Protein AF-A0A936KP55-F1 (afdb_monomer_lite)

Foldseek 3Di:
DDDDDDDPPADWDDDPNDTDHDDPVVVVVVVVVVVVVCCVVQQWDWDWDDDPNHIDIDTDHPPFDWDADPVRDIDGDDPDPDD

Radius of gyration: 20.94 Å; chains: 1; bounding box: 42×30×63 Å

Sequence (83 aa):
MARRIVRPGAIQVQRRGVSRLPHLSEALALVLGALGTLNRSSGVRTINTEMNGQPVALAMIEGALFGEDTEGNTTLDEITDGE

Secondary structure (DSSP, 8-state):
-------TT---EEETTEEEPPPHHHHHHHHHHHHHHHHHHTSEEEEEEEETTEEEEEEEETT-EEEE-TTS-EEEE------

Structure (mmCIF, N/CA/C/O backbone):
data_AF-A0A936KP55-F1
#
_entry.id   AF-A0A936KP55-F1
#
loop_
_atom_site.group_PDB
_atom_site.id
_atom_site.type_symbol
_atom_site.label_atom_id
_atom_site.label_alt_id
_atom_site.label_comp_id
_atom_site.label_asym_id
_atom_site.label_entity_id
_atom_site.label_seq_id
_atom_site.pdbx_PDB_ins_code
_atom_site.Cartn_x
_atom_site.Cartn_y
_atom_site.Cartn_z
_atom_site.occupancy
_atom_site.B_iso_or_equiv
_atom_site.auth_seq_id
_atom_site.auth_comp_id
_atom_site.auth_asym_id
_atom_site.auth_atom_id
_atom_site.pdbx_PDB_model_num
ATOM 1 N N . MET A 1 1 ? 23.698 -10.861 -35.573 1.00 38.94 1 MET A N 1
ATOM 2 C CA . MET A 1 1 ? 22.282 -10.652 -35.190 1.00 38.94 1 MET A CA 1
ATOM 3 C C . MET A 1 1 ? 22.153 -10.831 -33.682 1.00 38.94 1 MET A C 1
ATOM 5 O O . MET A 1 1 ? 22.520 -11.888 -33.189 1.00 38.94 1 MET A O 1
ATOM 9 N N . ALA A 1 2 ? 21.717 -9.810 -32.938 1.00 46.03 2 ALA A N 1
ATOM 10 C CA . ALA A 1 2 ? 21.570 -9.901 -31.482 1.00 46.03 2 ALA A CA 1
ATOM 11 C C . ALA A 1 2 ? 20.275 -10.650 -31.117 1.00 46.03 2 ALA A C 1
ATOM 13 O O . ALA A 1 2 ? 19.193 -10.305 -31.591 1.00 46.03 2 ALA A O 1
ATOM 14 N N . ARG A 1 3 ? 20.391 -11.699 -30.296 1.00 49.16 3 ARG A N 1
ATOM 15 C CA . ARG A 1 3 ? 19.280 -12.560 -29.868 1.00 49.16 3 ARG A CA 1
ATOM 16 C C . ARG A 1 3 ? 18.340 -11.771 -28.948 1.00 49.16 3 ARG A C 1
ATOM 18 O O . ARG A 1 3 ? 18.748 -11.329 -27.877 1.00 49.16 3 ARG A O 1
ATOM 25 N N . ARG A 1 4 ? 17.082 -11.596 -29.364 1.00 59.56 4 ARG A N 1
ATOM 26 C CA . ARG A 1 4 ? 16.040 -10.917 -28.580 1.00 59.56 4 ARG A CA 1
ATOM 27 C C . ARG A 1 4 ? 15.695 -11.774 -27.361 1.00 59.56 4 ARG A C 1
ATOM 29 O O . ARG A 1 4 ? 15.065 -12.819 -27.492 1.00 59.56 4 ARG A O 1
ATOM 36 N N . ILE A 1 5 ? 16.129 -11.346 -26.179 1.00 58.09 5 ILE A N 1
ATOM 37 C CA . ILE A 1 5 ? 15.752 -11.976 -24.912 1.00 58.09 5 ILE A CA 1
ATOM 38 C C . ILE A 1 5 ? 14.310 -11.560 -24.611 1.00 58.09 5 ILE A C 1
ATOM 40 O O . ILE A 1 5 ? 14.064 -10.456 -24.134 1.00 58.09 5 ILE A O 1
ATOM 44 N N . VAL A 1 6 ? 13.348 -12.433 -24.901 1.00 54.59 6 VAL A N 1
ATOM 45 C CA . VAL A 1 6 ? 11.984 -12.321 -24.371 1.00 54.59 6 VAL A CA 1
ATOM 46 C C . VAL A 1 6 ? 11.857 -13.394 -23.300 1.00 54.59 6 VAL A C 1
ATOM 48 O O . VAL A 1 6 ? 11.579 -14.548 -23.606 1.00 54.59 6 VAL A O 1
ATOM 51 N N . ARG A 1 7 ? 12.145 -13.038 -22.042 1.00 51.62 7 ARG A N 1
ATOM 52 C CA . ARG A 1 7 ? 11.723 -13.864 -20.905 1.00 51.62 7 ARG A CA 1
ATOM 53 C C . ARG A 1 7 ? 10.237 -13.566 -20.675 1.00 51.62 7 ARG A C 1
ATOM 55 O O . ARG A 1 7 ? 9.926 -12.404 -20.401 1.00 51.62 7 ARG A O 1
ATOM 62 N N . PRO A 1 8 ? 9.329 -14.544 -20.831 1.00 48.62 8 PRO A N 1
ATOM 63 C CA . PRO A 1 8 ? 7.917 -14.349 -20.523 1.00 48.62 8 PRO A CA 1
ATOM 64 C C . PRO A 1 8 ? 7.802 -13.918 -19.054 1.00 48.62 8 PRO A C 1
ATOM 66 O O . PRO A 1 8 ? 8.366 -14.578 -18.186 1.00 48.62 8 PRO A O 1
ATOM 69 N N . GLY A 1 9 ? 7.157 -12.781 -18.784 1.00 63.81 9 GLY A N 1
ATOM 70 C CA . GLY A 1 9 ? 6.902 -12.289 -17.421 1.00 63.81 9 GLY A CA 1
ATOM 71 C C . GLY A 1 9 ? 7.773 -11.127 -16.923 1.00 63.81 9 GLY A C 1
ATOM 72 O O . GLY A 1 9 ? 7.477 -10.578 -15.868 1.00 63.81 9 GLY A O 1
ATOM 73 N N . ALA A 1 10 ? 8.809 -10.696 -17.652 1.00 68.12 10 ALA A N 1
ATOM 74 C CA . ALA A 1 10 ? 9.577 -9.508 -17.259 1.00 68.12 10 ALA A CA 1
ATOM 75 C C . ALA A 1 10 ? 8.929 -8.219 -17.794 1.00 68.12 10 ALA A C 1
ATOM 77 O O . ALA A 1 10 ? 8.706 -8.102 -19.002 1.00 68.12 10 ALA A O 1
ATOM 78 N N . ILE A 1 11 ? 8.686 -7.235 -16.918 1.00 74.56 11 ILE A N 1
ATOM 79 C CA . ILE A 1 11 ? 8.262 -5.886 -17.324 1.00 74.56 11 ILE A CA 1
ATOM 80 C C . ILE A 1 11 ? 9.350 -5.295 -18.232 1.00 74.56 11 ILE A C 1
ATOM 82 O O . ILE A 1 11 ? 10.522 -5.239 -17.855 1.00 74.56 11 ILE A O 1
ATOM 86 N N . GLN A 1 12 ? 8.968 -4.882 -19.442 1.00 84.12 12 GLN A N 1
ATOM 87 C CA . GLN A 1 12 ? 9.865 -4.253 -20.413 1.00 84.12 12 GLN A CA 1
ATOM 88 C C . GLN A 1 12 ? 9.599 -2.752 -20.480 1.00 84.12 12 GLN A C 1
ATOM 90 O O . GLN A 1 12 ? 8.456 -2.307 -20.400 1.00 84.12 12 GLN A O 1
ATOM 95 N N . VAL A 1 13 ? 10.662 -1.973 -20.668 1.00 83.25 13 VAL A N 1
ATOM 96 C CA . VAL A 1 13 ? 10.556 -0.543 -20.958 1.00 83.25 13 VAL A CA 1
ATOM 97 C C . VAL A 1 13 ? 10.570 -0.374 -22.469 1.00 83.25 13 VAL A C 1
ATOM 99 O O . VAL A 1 13 ? 11.510 -0.809 -23.143 1.00 83.25 13 VAL A O 1
ATOM 102 N N . GLN A 1 14 ? 9.533 0.275 -22.995 1.00 85.81 14 GLN A N 1
ATOM 103 C CA . GLN A 1 14 ? 9.438 0.617 -24.406 1.00 85.81 14 GLN A CA 1
ATOM 104 C C . GLN A 1 14 ? 9.720 2.106 -24.604 1.00 85.81 14 GLN A C 1
ATOM 106 O O . GLN A 1 14 ? 9.032 2.964 -24.055 1.00 85.81 14 GLN A O 1
ATOM 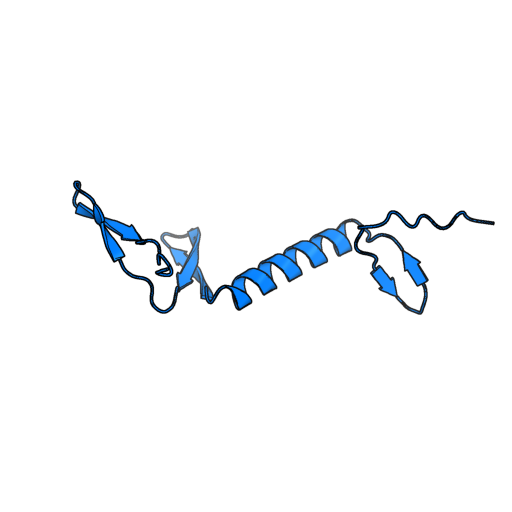111 N N . ARG A 1 15 ? 10.732 2.430 -25.413 1.00 81.31 15 ARG A N 1
ATOM 112 C CA . ARG A 1 15 ? 11.068 3.817 -25.761 1.00 81.31 15 ARG A CA 1
ATOM 113 C C . ARG A 1 15 ? 11.432 3.902 -27.235 1.00 81.31 15 ARG A C 1
ATOM 115 O O . ARG A 1 15 ? 12.324 3.195 -27.692 1.00 81.31 15 ARG A O 1
ATOM 122 N N . ARG A 1 16 ? 10.749 4.782 -27.980 1.00 84.19 16 ARG A N 1
ATOM 123 C CA . ARG A 1 16 ? 10.978 5.008 -29.425 1.00 84.19 16 ARG A CA 1
ATOM 124 C C . ARG A 1 16 ? 10.968 3.706 -30.250 1.00 84.19 16 ARG A C 1
ATOM 126 O O . ARG A 1 16 ? 11.843 3.483 -31.076 1.00 84.19 16 ARG A O 1
ATOM 133 N N . GLY A 1 17 ? 10.013 2.817 -29.975 1.00 84.88 17 GLY A N 1
ATOM 134 C CA . GLY A 1 17 ? 9.871 1.537 -30.682 1.00 84.88 17 GLY A CA 1
ATOM 135 C C . GLY A 1 17 ? 10.864 0.442 -30.270 1.00 84.88 17 GLY A C 1
ATOM 136 O O . GLY A 1 17 ? 10.698 -0.704 -30.678 1.00 84.88 17 GLY A O 1
ATOM 137 N N . VAL A 1 18 ? 11.849 0.740 -29.418 1.00 82.94 18 VAL A N 1
ATOM 138 C CA . VAL A 1 18 ? 12.767 -0.263 -28.867 1.00 82.94 18 VAL A CA 1
ATOM 139 C C . VAL A 1 18 ? 12.201 -0.796 -27.558 1.00 82.94 18 VAL A C 1
ATOM 141 O O . VAL A 1 18 ? 11.854 -0.016 -26.672 1.00 82.94 18 VAL A O 1
ATOM 144 N N . SER A 1 19 ? 12.131 -2.124 -27.436 1.00 85.69 19 SER A N 1
ATOM 145 C CA . SER A 1 19 ? 11.774 -2.802 -26.189 1.00 85.69 19 SER A CA 1
ATOM 146 C C . SER A 1 19 ? 13.005 -3.442 -25.567 1.00 85.69 19 SER A C 1
ATOM 148 O O . SER A 1 19 ? 13.713 -4.201 -26.236 1.00 85.69 19 SER A O 1
ATOM 150 N N . ARG A 1 20 ? 13.257 -3.143 -24.293 1.00 87.50 20 ARG A N 1
ATOM 151 C CA . ARG A 1 20 ? 14.369 -3.714 -23.530 1.00 87.50 20 ARG A CA 1
ATOM 152 C C . ARG A 1 20 ? 13.989 -3.941 -22.072 1.00 87.50 20 ARG A C 1
ATOM 154 O O . ARG A 1 20 ? 12.979 -3.434 -21.590 1.00 87.50 20 ARG A O 1
ATOM 161 N N . LEU A 1 21 ? 14.837 -4.675 -21.359 1.00 88.31 21 LEU A N 1
ATOM 162 C CA . LEU A 1 21 ? 14.751 -4.738 -19.904 1.00 88.31 21 LEU A CA 1
ATOM 163 C C . LEU A 1 21 ? 15.041 -3.352 -19.297 1.00 88.31 21 LEU A C 1
ATOM 165 O O . LEU A 1 21 ? 15.864 -2.614 -19.856 1.00 88.31 21 LEU A O 1
ATOM 169 N N . PRO A 1 22 ? 14.371 -2.986 -18.190 1.00 86.06 22 PRO A N 1
ATOM 170 C CA . PRO A 1 22 ? 14.653 -1.751 -17.470 1.00 86.06 22 PRO A CA 1
ATOM 171 C C . PRO A 1 22 ? 16.101 -1.730 -16.974 1.00 86.06 22 PRO A C 1
ATOM 173 O O . PRO A 1 22 ? 16.647 -2.754 -16.560 1.00 86.06 22 PRO A O 1
ATOM 17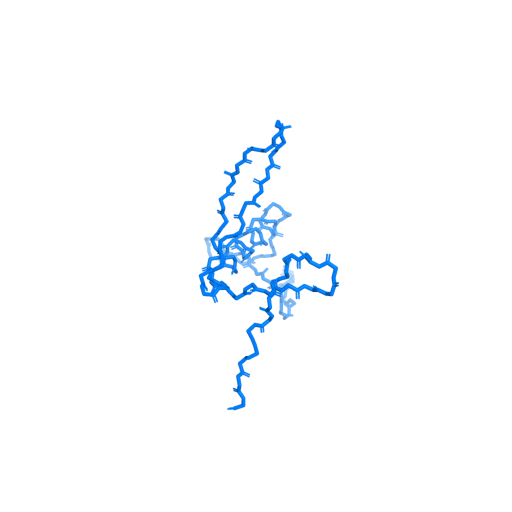6 N N . HIS A 1 23 ? 16.717 -0.549 -16.980 1.00 89.44 23 HIS A N 1
ATOM 177 C CA . HIS A 1 23 ? 17.890 -0.309 -16.144 1.00 89.44 23 HIS A CA 1
ATOM 178 C C . HIS A 1 23 ? 17.465 -0.248 -14.671 1.00 89.44 23 HIS A C 1
ATOM 180 O O . HIS A 1 23 ? 16.287 -0.066 -14.367 1.00 89.44 23 HIS A O 1
ATOM 186 N N . LEU A 1 24 ? 18.423 -0.364 -13.748 1.00 84.38 24 LEU A N 1
ATOM 187 C CA . LEU A 1 24 ? 18.144 -0.399 -12.308 1.00 84.38 24 LEU A CA 1
ATOM 188 C C . LEU A 1 24 ? 17.280 0.785 -11.833 1.00 84.38 24 LEU A C 1
ATOM 190 O O . LEU A 1 24 ? 16.327 0.586 -11.086 1.00 84.38 24 LEU A O 1
ATOM 194 N N . SER A 1 25 ? 17.566 1.999 -12.309 1.00 86.12 25 SER A N 1
ATOM 195 C CA . SER A 1 25 ? 16.798 3.202 -11.962 1.00 86.12 25 SER A CA 1
ATOM 196 C C . SER A 1 25 ? 15.351 3.161 -12.465 1.00 86.12 25 SER A C 1
ATOM 198 O O . SER A 1 25 ? 14.441 3.586 -11.761 1.00 86.12 25 SER A O 1
ATOM 200 N N . GLU A 1 26 ? 15.119 2.616 -13.659 1.00 87.44 26 GLU A N 1
ATOM 201 C CA . GLU A 1 26 ? 13.778 2.465 -14.230 1.00 87.44 26 GLU A CA 1
ATOM 202 C C . GLU A 1 26 ? 12.996 1.357 -13.523 1.00 87.44 26 GLU A C 1
ATOM 204 O O . GLU A 1 26 ? 11.806 1.517 -13.276 1.00 87.44 26 GLU A O 1
ATOM 209 N N . ALA A 1 27 ? 13.658 0.259 -13.149 1.00 85.00 27 ALA A N 1
ATOM 210 C CA . ALA A 1 27 ? 13.044 -0.803 -12.358 1.00 85.00 27 ALA A CA 1
ATOM 211 C C . ALA A 1 27 ? 12.602 -0.278 -10.983 1.00 85.00 27 ALA A C 1
ATOM 213 O O . ALA A 1 27 ? 11.467 -0.512 -10.577 1.00 85.00 27 ALA A O 1
ATOM 214 N N . LEU A 1 28 ? 13.461 0.495 -10.308 1.00 82.25 28 LEU A N 1
ATOM 215 C CA . LEU A 1 28 ? 13.120 1.142 -9.042 1.00 82.25 28 LEU A CA 1
ATOM 216 C C . LEU A 1 28 ? 11.936 2.104 -9.202 1.00 82.25 28 LEU A C 1
ATOM 218 O O . LEU A 1 28 ? 10.995 2.050 -8.416 1.00 82.25 28 LEU A O 1
ATOM 222 N N . ALA A 1 29 ? 11.943 2.942 -10.241 1.00 82.88 29 ALA A N 1
ATOM 223 C CA . ALA A 1 29 ? 10.839 3.858 -10.517 1.00 82.88 29 ALA A CA 1
ATOM 224 C C . ALA A 1 29 ? 9.514 3.119 -10.777 1.00 82.88 29 ALA A C 1
ATOM 226 O O . ALA A 1 29 ? 8.468 3.558 -10.303 1.00 82.88 29 ALA A O 1
ATOM 227 N N . LEU A 1 30 ? 9.551 1.982 -11.479 1.00 83.00 30 LEU A N 1
ATOM 228 C CA . LEU A 1 30 ? 8.379 1.132 -11.704 1.00 83.00 30 LEU A CA 1
ATOM 229 C C . LEU A 1 30 ? 7.850 0.534 -10.397 1.00 83.00 30 LEU A C 1
ATOM 231 O O . LEU A 1 30 ? 6.644 0.565 -10.172 1.00 83.00 30 LEU A O 1
ATOM 235 N N . VAL A 1 31 ? 8.732 0.039 -9.523 1.00 80.69 31 VAL A N 1
ATOM 236 C CA . VAL A 1 31 ? 8.339 -0.496 -8.208 1.00 80.69 31 VAL A CA 1
ATOM 237 C C . VAL A 1 31 ? 7.731 0.601 -7.335 1.00 80.69 31 VAL A C 1
ATOM 239 O O . VAL A 1 31 ? 6.653 0.407 -6.782 1.00 80.69 31 VAL A O 1
ATOM 242 N N . LEU A 1 32 ? 8.359 1.776 -7.258 1.00 80.81 32 LEU A N 1
ATOM 243 C CA . LEU A 1 32 ? 7.831 2.915 -6.500 1.00 80.81 32 LEU A CA 1
ATOM 244 C C . LEU A 1 32 ? 6.494 3.409 -7.063 1.00 80.81 32 LEU A C 1
ATOM 246 O O . LEU A 1 32 ? 5.574 3.707 -6.305 1.00 80.81 32 LEU A O 1
ATOM 250 N N . GLY A 1 33 ? 6.356 3.459 -8.389 1.00 78.69 33 GLY A N 1
ATOM 251 C CA . GLY A 1 33 ? 5.107 3.819 -9.055 1.00 78.69 33 GLY A CA 1
ATOM 252 C C . GLY A 1 33 ? 3.991 2.806 -8.792 1.00 78.69 33 GLY A C 1
ATOM 253 O O . GLY A 1 33 ? 2.857 3.208 -8.523 1.00 78.69 33 GLY A O 1
ATOM 254 N N . ALA A 1 34 ? 4.309 1.508 -8.818 1.00 76.00 34 ALA A N 1
ATOM 255 C CA . ALA A 1 34 ? 3.383 0.432 -8.478 1.00 76.00 34 ALA A CA 1
ATOM 256 C C . ALA A 1 34 ? 2.952 0.506 -7.009 1.00 76.00 34 ALA A C 1
ATOM 258 O O . ALA A 1 34 ? 1.756 0.522 -6.744 1.00 76.00 34 ALA A O 1
ATOM 259 N N . LEU A 1 35 ? 3.891 0.654 -6.070 1.00 74.19 35 LEU A N 1
ATOM 260 C CA . LEU A 1 35 ? 3.595 0.829 -4.643 1.00 74.19 35 LEU A CA 1
ATOM 261 C C . LEU A 1 35 ? 2.753 2.083 -4.385 1.00 74.19 35 LEU A C 1
ATOM 263 O O . LEU A 1 35 ? 1.757 2.022 -3.674 1.00 74.19 35 LEU A O 1
ATOM 267 N N . GLY A 1 36 ? 3.090 3.209 -5.018 1.00 77.38 36 GLY A N 1
ATOM 268 C CA . GLY A 1 36 ? 2.296 4.433 -4.924 1.00 77.38 36 GLY A CA 1
ATOM 269 C C . GLY A 1 36 ? 0.896 4.287 -5.528 1.00 77.38 36 GLY A C 1
ATOM 270 O O . GLY A 1 36 ? -0.043 4.920 -5.055 1.00 77.38 36 GLY A O 1
ATOM 271 N N . THR A 1 37 ? 0.734 3.458 -6.562 1.00 77.38 37 THR A N 1
ATOM 272 C CA . THR A 1 37 ? -0.578 3.156 -7.157 1.00 77.38 37 THR A CA 1
ATOM 273 C C . THR A 1 37 ? -1.390 2.232 -6.264 1.00 77.38 37 THR A C 1
ATOM 275 O O . THR A 1 37 ? -2.553 2.536 -6.033 1.00 77.38 37 THR A O 1
ATOM 278 N N . LEU A 1 38 ? -0.773 1.184 -5.712 1.00 67.12 38 LEU A N 1
ATOM 279 C CA . LEU A 1 38 ? -1.396 0.289 -4.737 1.00 67.12 38 LEU A CA 1
ATOM 280 C C . LEU A 1 38 ? -1.865 1.055 -3.500 1.00 67.12 38 LEU A C 1
ATOM 282 O O . LEU A 1 38 ? -2.998 0.870 -3.079 1.00 67.12 38 LEU A O 1
ATOM 286 N N . ASN A 1 39 ? -1.040 1.971 -2.985 1.00 68.94 39 ASN A N 1
ATOM 287 C CA . ASN A 1 39 ? -1.409 2.859 -1.883 1.00 68.94 39 ASN A CA 1
ATOM 288 C C . ASN A 1 39 ? -2.647 3.709 -2.228 1.00 68.94 39 ASN A C 1
ATOM 290 O O . ASN A 1 39 ? -3.576 3.823 -1.445 1.00 68.94 39 ASN A O 1
ATOM 294 N N . ARG A 1 40 ? -2.720 4.261 -3.448 1.00 69.12 40 ARG A N 1
ATOM 295 C CA . ARG A 1 40 ? -3.906 5.020 -3.888 1.00 69.12 40 ARG A CA 1
ATOM 296 C C . ARG A 1 40 ? -5.139 4.141 -4.114 1.00 69.12 40 ARG A C 1
ATOM 298 O O . ARG A 1 40 ? -6.248 4.617 -3.900 1.00 69.12 40 ARG A O 1
ATOM 305 N N . SER A 1 41 ? -4.966 2.906 -4.589 1.00 69.94 41 SER A N 1
ATOM 306 C CA . SER A 1 41 ? -6.077 2.00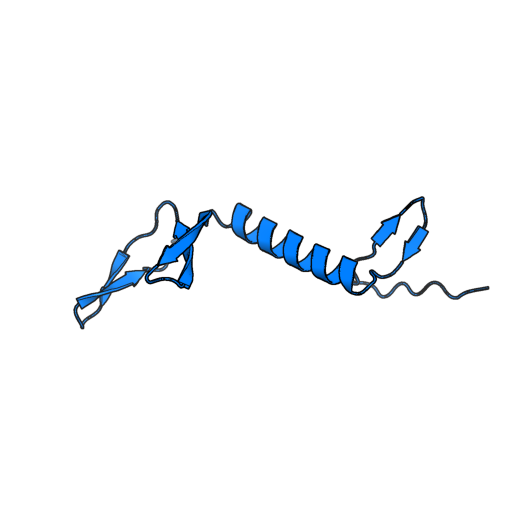1 -4.904 1.00 69.94 41 SER A CA 1
ATOM 307 C C . SER A 1 41 ? -6.613 1.245 -3.693 1.00 69.94 41 SER A C 1
ATOM 309 O O . SER A 1 41 ? -7.766 0.840 -3.722 1.00 69.94 41 SER A O 1
ATOM 311 N N . SER A 1 42 ? -5.810 1.054 -2.641 1.00 68.06 42 SER A N 1
ATOM 312 C CA . SER A 1 42 ? -6.235 0.392 -1.400 1.00 68.06 42 SER A CA 1
ATOM 313 C C . SER A 1 42 ? -7.185 1.244 -0.553 1.00 68.06 42 SER A C 1
ATOM 315 O O . SER A 1 42 ? -7.632 0.791 0.493 1.00 68.06 42 SER A O 1
ATOM 317 N N . GLY A 1 43 ? -7.459 2.491 -0.957 1.00 66.06 43 GLY A N 1
ATOM 318 C CA . GLY A 1 43 ? -8.223 3.453 -0.159 1.00 66.06 43 GLY A CA 1
ATOM 319 C C . GLY A 1 43 ? -7.432 4.041 1.015 1.00 66.06 43 GLY A C 1
ATOM 320 O O . GLY A 1 43 ? -7.934 4.930 1.700 1.00 66.06 43 GLY A O 1
ATOM 321 N N . VAL A 1 44 ? -6.184 3.604 1.219 1.00 69.25 44 VAL A N 1
ATOM 322 C CA . VAL A 1 44 ? -5.313 4.092 2.289 1.00 69.25 44 VAL A CA 1
ATOM 323 C C . VAL A 1 44 ? -4.643 5.389 1.842 1.00 69.25 44 VAL A C 1
ATOM 325 O O . VAL A 1 44 ? -3.778 5.411 0.969 1.00 69.25 44 VAL A O 1
ATOM 328 N N . ARG A 1 45 ? -5.029 6.518 2.435 1.00 72.50 45 ARG A N 1
ATOM 329 C CA . ARG A 1 45 ? -4.394 7.812 2.151 1.00 72.50 45 ARG A CA 1
ATOM 330 C C . ARG A 1 45 ? -3.280 8.055 3.149 1.00 72.50 45 ARG A C 1
ATOM 332 O O . ARG A 1 45 ? -3.529 8.137 4.343 1.00 72.50 45 ARG A O 1
ATOM 339 N N . THR A 1 46 ? -2.053 8.209 2.672 1.00 74.06 46 THR A N 1
ATOM 340 C CA . THR A 1 46 ? -0.909 8.484 3.548 1.00 74.06 46 THR A CA 1
ATOM 341 C C . THR A 1 46 ? -0.560 9.968 3.564 1.00 74.06 46 THR A C 1
ATOM 343 O O . THR A 1 46 ? -0.373 10.561 2.500 1.00 74.06 46 THR A O 1
ATOM 346 N N . ILE A 1 47 ? -0.407 10.552 4.752 1.00 79.50 47 ILE A N 1
ATOM 347 C CA . ILE A 1 47 ? 0.102 11.913 4.954 1.00 79.50 47 ILE A CA 1
ATOM 348 C C . ILE A 1 47 ? 1.478 11.816 5.604 1.00 79.50 47 ILE A C 1
ATOM 350 O O . ILE A 1 47 ? 1.619 11.254 6.688 1.00 79.50 47 ILE A O 1
ATOM 354 N N . ASN A 1 48 ? 2.493 12.386 4.957 1.00 84.62 48 ASN A N 1
ATOM 355 C CA . ASN A 1 48 ? 3.802 12.549 5.583 1.00 84.62 48 ASN A CA 1
ATOM 356 C C . ASN A 1 48 ? 3.728 13.698 6.592 1.00 84.62 48 ASN A C 1
ATOM 358 O O . ASN A 1 48 ? 3.271 14.788 6.248 1.00 84.62 48 ASN A O 1
ATOM 362 N N . THR A 1 49 ? 4.188 13.463 7.815 1.00 89.31 49 THR A N 1
ATOM 363 C CA . THR A 1 49 ? 4.254 14.470 8.877 1.00 89.31 49 THR A CA 1
ATOM 364 C C . THR A 1 49 ? 5.514 14.267 9.714 1.00 89.31 49 THR A C 1
ATOM 366 O O . THR A 1 49 ? 6.278 13.325 9.510 1.00 89.31 49 THR A O 1
ATOM 369 N N . GLU A 1 50 ? 5.741 15.160 10.661 1.00 92.62 50 GLU A N 1
ATOM 370 C CA . GLU A 1 50 ? 6.813 15.058 11.638 1.00 92.62 50 GLU A CA 1
ATOM 371 C C . GLU A 1 50 ? 6.205 14.844 13.027 1.00 92.62 50 GLU A C 1
ATOM 373 O O . GLU A 1 50 ? 5.260 15.536 13.410 1.00 92.62 50 GLU A O 1
ATOM 378 N N . MET A 1 51 ? 6.724 13.872 13.777 1.00 88.88 51 MET A N 1
ATOM 379 C CA . MET A 1 51 ? 6.344 13.618 15.167 1.00 88.88 51 MET A CA 1
ATOM 380 C C . MET A 1 51 ? 7.618 13.490 15.998 1.00 88.88 51 MET A C 1
ATOM 382 O O . MET A 1 51 ? 8.489 12.684 15.682 1.00 88.88 51 MET A O 1
ATOM 386 N N . ASN A 1 52 ? 7.751 14.308 17.046 1.00 93.50 52 ASN A N 1
ATOM 387 C CA . ASN A 1 52 ? 8.942 14.355 17.906 1.00 93.50 52 ASN A CA 1
ATOM 388 C C . ASN A 1 52 ? 10.269 14.544 17.139 1.00 93.50 52 ASN A C 1
ATOM 390 O O . ASN A 1 52 ? 11.280 13.935 17.485 1.00 93.50 52 ASN A O 1
ATOM 394 N N . GLY A 1 53 ? 10.280 15.363 16.083 1.00 91.56 53 GLY A N 1
ATOM 395 C CA . GLY A 1 53 ? 11.489 15.605 15.287 1.00 91.56 53 GLY A CA 1
ATOM 396 C C . GLY A 1 53 ? 11.802 14.52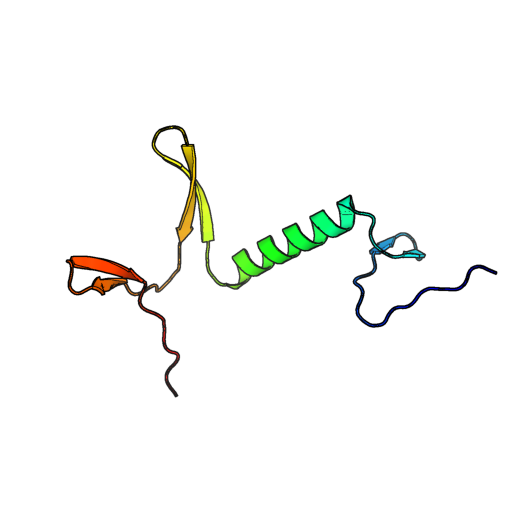7 14.244 1.00 91.56 53 GLY A C 1
ATOM 397 O O . GLY A 1 53 ? 12.836 14.598 13.582 1.00 91.56 53 GLY A O 1
ATOM 398 N N . GLN A 1 54 ? 10.960 13.493 14.122 1.00 88.62 54 GLN A N 1
ATOM 399 C CA . GLN A 1 54 ? 11.180 12.373 13.209 1.00 88.62 54 GLN A CA 1
ATOM 400 C C . GLN A 1 54 ? 10.115 12.337 12.109 1.00 88.62 54 GLN A C 1
ATOM 402 O O . GLN A 1 54 ? 8.927 12.509 12.400 1.00 88.62 54 GLN A O 1
ATOM 407 N N . PRO A 1 55 ? 10.509 12.091 10.845 1.00 86.62 55 PRO A N 1
ATOM 408 C CA . PRO A 1 55 ? 9.558 11.926 9.760 1.00 86.62 55 PRO A CA 1
ATOM 409 C C . PRO A 1 55 ? 8.763 10.634 9.959 1.00 86.62 55 PRO A C 1
ATOM 411 O O . PRO A 1 55 ? 9.332 9.551 10.099 1.00 86.62 55 PRO A O 1
ATOM 414 N N . VAL A 1 56 ? 7.441 10.751 9.934 1.00 85.25 56 VAL A N 1
ATOM 415 C CA . VAL A 1 56 ? 6.498 9.635 10.034 1.00 85.25 56 VAL A CA 1
ATOM 416 C C . VAL A 1 56 ? 5.433 9.751 8.941 1.00 85.25 56 VAL A C 1
ATOM 418 O O . VAL A 1 56 ? 5.206 10.824 8.380 1.00 85.25 56 VAL A O 1
ATOM 421 N N . ALA A 1 57 ? 4.763 8.644 8.627 1.00 82.19 57 ALA A N 1
ATOM 422 C CA . ALA A 1 57 ? 3.616 8.630 7.725 1.00 82.19 57 ALA A CA 1
ATOM 423 C C . ALA A 1 57 ? 2.359 8.227 8.503 1.00 82.19 57 ALA A C 1
ATOM 425 O O . ALA A 1 57 ? 2.342 7.189 9.159 1.00 82.19 57 ALA A O 1
ATOM 426 N N . LEU A 1 58 ? 1.308 9.040 8.419 1.00 80.38 58 LEU A N 1
ATOM 427 C CA . LEU A 1 58 ? -0.019 8.714 8.934 1.00 80.38 58 LEU A CA 1
ATOM 428 C C . LEU A 1 58 ? -0.821 8.034 7.829 1.00 80.38 58 LEU A C 1
ATOM 430 O O . LEU A 1 58 ? -0.971 8.611 6.754 1.00 80.38 58 LEU A O 1
ATOM 434 N N . ALA A 1 59 ? -1.343 6.838 8.088 1.00 76.88 59 ALA A N 1
ATOM 435 C CA . ALA A 1 59 ? -2.270 6.155 7.195 1.00 76.88 59 ALA A CA 1
ATOM 436 C C . ALA A 1 59 ? -3.712 6.480 7.606 1.00 76.88 59 ALA A C 1
ATOM 438 O O . ALA A 1 59 ? -4.133 6.185 8.720 1.00 76.88 59 ALA A O 1
ATOM 439 N N . MET A 1 60 ? -4.470 7.089 6.703 1.00 74.06 60 MET A N 1
ATOM 440 C CA . MET A 1 60 ? -5.907 7.288 6.833 1.00 74.06 60 MET A CA 1
ATOM 441 C C . MET A 1 60 ? -6.614 6.171 6.077 1.00 74.06 60 MET A C 1
ATOM 443 O O . MET A 1 60 ? -6.457 6.048 4.862 1.00 74.06 60 MET A O 1
ATOM 447 N N . ILE A 1 61 ? -7.393 5.377 6.798 1.00 73.12 61 ILE A N 1
ATOM 448 C CA . ILE A 1 61 ? -8.173 4.274 6.247 1.00 73.12 61 ILE A CA 1
ATOM 449 C C . ILE A 1 61 ? -9.643 4.659 6.417 1.00 73.12 61 ILE A C 1
ATOM 451 O O . ILE A 1 61 ? -10.141 4.751 7.539 1.00 73.12 61 ILE A O 1
ATOM 455 N N . GLU A 1 62 ? -10.321 4.976 5.314 1.00 69.56 62 GLU A N 1
ATOM 456 C CA . GLU A 1 62 ? -11.741 5.342 5.352 1.00 69.56 62 GLU A CA 1
ATOM 457 C C . GLU A 1 62 ? -12.580 4.116 5.758 1.00 69.56 62 GLU A C 1
ATOM 459 O O . GLU A 1 62 ? -12.425 3.043 5.183 1.00 69.56 62 GLU A O 1
ATOM 464 N N . GLY A 1 63 ? -13.453 4.267 6.761 1.00 67.38 63 GLY A N 1
ATOM 465 C CA . GLY A 1 63 ? -14.306 3.177 7.256 1.00 67.38 63 GLY A CA 1
ATOM 466 C C . GLY A 1 63 ? -13.615 2.164 8.178 1.00 67.38 63 GLY A C 1
ATOM 467 O O . GLY A 1 63 ? -14.227 1.151 8.501 1.00 67.38 63 GLY A O 1
ATOM 468 N N . ALA A 1 64 ? -12.378 2.426 8.615 1.00 70.50 64 ALA A N 1
ATOM 469 C CA . ALA A 1 64 ? -11.702 1.584 9.599 1.00 70.50 64 ALA A CA 1
ATOM 470 C C . ALA A 1 64 ? -12.502 1.484 10.906 1.00 70.50 64 ALA A C 1
ATOM 472 O O . ALA A 1 64 ? -12.915 2.500 11.474 1.00 70.50 64 ALA A O 1
ATOM 473 N N . LEU A 1 65 ? -12.682 0.251 11.377 1.00 74.38 65 LEU A N 1
ATOM 474 C CA . LEU A 1 65 ? -13.244 -0.052 12.685 1.00 74.38 65 LEU A CA 1
ATOM 475 C C . LEU A 1 65 ? -12.092 -0.281 13.659 1.00 74.38 65 LEU A C 1
ATOM 477 O O . LEU A 1 65 ? -11.114 -0.958 13.339 1.00 74.38 65 LEU A O 1
ATOM 481 N N . PHE A 1 66 ? -12.203 0.336 14.828 1.00 77.94 66 PHE A N 1
ATOM 482 C CA . PHE A 1 66 ? -11.221 0.201 15.888 1.00 77.94 66 PHE A CA 1
ATOM 483 C C . PHE A 1 66 ? -11.862 -0.519 17.066 1.00 77.94 66 PHE A C 1
ATOM 485 O O . PHE A 1 66 ? -12.914 -0.089 17.551 1.00 77.94 66 PHE A O 1
ATOM 492 N N . GLY A 1 67 ? -11.211 -1.590 17.498 1.00 79.94 67 GLY A N 1
ATOM 493 C CA . GLY A 1 67 ? -11.550 -2.354 18.684 1.00 79.94 67 GLY A CA 1
ATOM 494 C C . GLY A 1 67 ? -10.653 -1.991 19.863 1.00 79.94 67 GLY A C 1
ATOM 495 O O . GLY A 1 67 ? -9.815 -1.084 19.798 1.00 79.94 67 GLY A O 1
ATOM 496 N N . GLU A 1 68 ? -10.834 -2.726 20.951 1.00 85.12 68 GLU A N 1
ATOM 497 C CA . GLU A 1 68 ? -10.006 -2.656 22.150 1.00 85.12 68 GLU A CA 1
ATOM 498 C C . GLU A 1 68 ? -9.629 -4.089 22.544 1.00 85.12 68 GLU A C 1
ATOM 500 O O . GLU A 1 68 ? -10.501 -4.961 22.628 1.00 85.12 68 GLU A O 1
ATOM 505 N N . ASP A 1 69 ? -8.335 -4.360 22.726 1.00 80.94 69 ASP A N 1
ATOM 506 C CA . ASP A 1 69 ? -7.875 -5.670 23.188 1.00 80.94 69 ASP A CA 1
ATOM 507 C C . ASP A 1 69 ? -8.113 -5.862 24.699 1.00 80.94 69 ASP A C 1
ATOM 509 O O . ASP A 1 69 ? -8.585 -4.978 25.416 1.00 80.94 69 ASP A O 1
ATOM 513 N N . THR A 1 70 ? -7.776 -7.044 25.221 1.00 83.50 70 THR A N 1
ATOM 514 C CA . THR A 1 70 ? -7.945 -7.363 26.650 1.00 83.50 70 THR A CA 1
ATOM 515 C C . THR A 1 70 ? -7.066 -6.529 27.588 1.00 83.50 70 THR A C 1
ATOM 517 O O . THR A 1 70 ? -7.245 -6.596 28.803 1.00 83.50 70 THR A O 1
ATOM 520 N N . GLU A 1 71 ? -6.103 -5.784 27.047 1.00 84.88 71 GLU A N 1
ATOM 521 C CA . GLU A 1 71 ? -5.174 -4.918 27.774 1.00 84.88 71 GLU A CA 1
ATOM 522 C C . GLU A 1 71 ? -5.566 -3.433 27.664 1.00 84.88 71 GLU A C 1
ATOM 524 O O . GLU A 1 71 ? -4.930 -2.581 28.287 1.00 84.88 71 GLU A O 1
ATOM 529 N N . GLY A 1 72 ? -6.636 -3.123 26.925 1.00 80.56 72 GLY A N 1
ATOM 530 C CA . GLY A 1 72 ? -7.129 -1.767 26.709 1.00 80.56 72 GLY A CA 1
ATOM 531 C C . GLY A 1 72 ? -6.462 -1.031 25.544 1.00 80.56 72 GLY A C 1
ATOM 532 O O . GLY A 1 72 ? -6.611 0.186 25.415 1.00 80.56 72 GLY A O 1
ATOM 533 N N . ASN A 1 73 ? -5.687 -1.722 24.703 1.00 79.12 73 ASN A N 1
ATOM 534 C CA . ASN A 1 73 ? -5.036 -1.102 23.555 1.00 79.12 73 ASN A CA 1
ATOM 535 C C . ASN A 1 73 ? -5.998 -1.025 22.369 1.00 79.12 73 ASN A C 1
ATOM 537 O O . ASN A 1 73 ? -6.719 -1.975 22.069 1.00 79.12 73 ASN A O 1
ATOM 541 N N . THR A 1 74 ? -5.954 0.088 21.635 1.00 77.06 74 THR A N 1
ATOM 542 C CA . THR A 1 74 ? -6.701 0.233 20.382 1.00 77.06 74 THR A CA 1
ATOM 543 C C . THR A 1 74 ? -6.164 -0.725 19.320 1.00 77.06 74 THR A C 1
ATOM 545 O O . THR A 1 74 ? -4.995 -0.636 18.936 1.00 77.06 74 THR A O 1
ATOM 548 N N 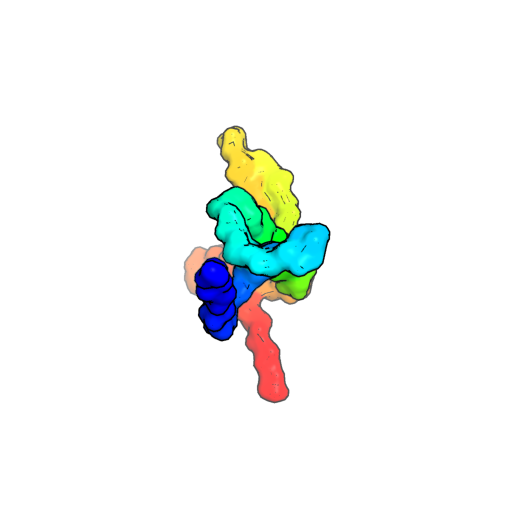. THR A 1 75 ? -7.027 -1.592 18.794 1.00 78.31 75 THR A N 1
ATOM 549 C CA . THR A 1 75 ? -6.720 -2.487 17.672 1.00 78.31 75 THR A CA 1
ATOM 550 C C . THR A 1 75 ? -7.416 -2.015 16.405 1.00 78.31 75 THR A C 1
ATOM 552 O O . THR A 1 75 ? -8.492 -1.426 16.457 1.00 78.31 75 THR A O 1
ATOM 555 N N . LEU A 1 76 ? -6.795 -2.247 15.247 1.00 71.50 76 LEU A N 1
ATOM 556 C CA . LEU A 1 76 ? -7.483 -2.125 13.965 1.00 71.50 76 LEU A CA 1
ATOM 557 C C . LEU A 1 76 ? -8.194 -3.452 13.709 1.00 71.50 76 LEU A C 1
ATOM 559 O O . LEU A 1 76 ? -7.524 -4.472 13.543 1.00 71.50 76 LEU A O 1
ATOM 563 N N . ASP A 1 77 ? -9.520 -3.438 13.694 1.00 70.81 77 ASP A N 1
ATOM 564 C CA . ASP A 1 77 ? -10.294 -4.647 13.445 1.00 70.81 77 ASP A CA 1
ATOM 565 C C . ASP A 1 77 ? -10.294 -4.937 11.940 1.00 70.81 77 ASP A C 1
ATOM 567 O O . ASP A 1 77 ? -10.494 -4.040 11.112 1.00 70.81 77 ASP A O 1
ATOM 571 N N . GLU A 1 78 ? -10.037 -6.189 11.559 1.00 56.34 78 GLU A N 1
ATOM 572 C CA . GLU A 1 78 ? -10.109 -6.584 10.154 1.00 56.34 78 GLU A CA 1
ATOM 573 C C . GLU A 1 78 ? -11.560 -6.487 9.667 1.00 56.34 78 GLU A C 1
ATOM 575 O O . GLU A 1 78 ? -12.468 -7.083 10.250 1.00 56.34 78 GLU A O 1
ATOM 580 N N . ILE A 1 79 ? -11.778 -5.769 8.559 1.00 54.88 79 ILE A N 1
ATOM 581 C CA . ILE A 1 79 ? -13.040 -5.847 7.821 1.00 54.88 79 ILE A CA 1
ATOM 582 C C . ILE A 1 79 ? -13.107 -7.262 7.248 1.00 54.88 79 ILE A C 1
ATOM 584 O O . ILE A 1 79 ? -12.478 -7.571 6.238 1.00 54.88 79 ILE A O 1
ATOM 588 N N . THR A 1 80 ? -13.831 -8.144 7.929 1.00 51.50 80 THR A N 1
ATOM 589 C CA . THR A 1 80 ? -14.211 -9.435 7.370 1.00 51.50 80 THR A CA 1
ATOM 590 C C . THR A 1 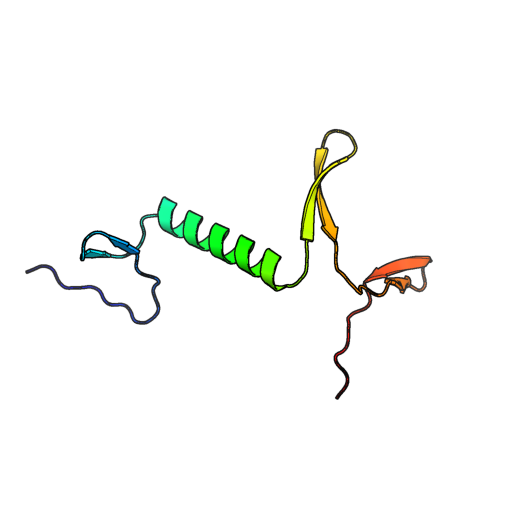80 ? -15.342 -9.147 6.396 1.00 51.50 80 THR A C 1
ATOM 592 O O . THR A 1 80 ? -16.463 -8.862 6.816 1.00 51.50 80 THR A O 1
ATOM 595 N N . ASP A 1 81 ? -15.041 -9.151 5.095 1.00 48.56 81 ASP A N 1
ATOM 596 C CA . ASP A 1 81 ? -16.092 -9.219 4.084 1.00 48.56 81 ASP A CA 1
ATOM 597 C C . ASP A 1 81 ? -16.899 -10.488 4.386 1.00 48.56 81 ASP A C 1
ATOM 599 O O . ASP A 1 81 ? -16.383 -11.605 4.315 1.00 48.56 81 ASP A O 1
ATOM 603 N N . GLY A 1 82 ? -18.132 -10.287 4.852 1.00 48.69 82 GLY A N 1
ATOM 604 C CA . GLY A 1 82 ? -19.070 -11.366 5.128 1.00 48.69 82 GLY A CA 1
ATOM 605 C C . GLY A 1 82 ? -19.318 -12.203 3.874 1.00 48.69 82 GLY A C 1
ATOM 606 O O . GLY A 1 82 ? -19.240 -11.690 2.758 1.00 48.69 82 GLY A O 1
ATOM 607 N N . GLU A 1 83 ? -19.587 -13.489 4.105 1.00 35.91 83 GLU A N 1
ATOM 608 C CA . GLU A 1 83 ? -19.971 -14.501 3.108 1.00 35.91 83 GLU A CA 1
ATOM 609 C C . GLU A 1 83 ? -20.978 -14.021 2.047 1.00 35.91 83 GLU A C 1
ATOM 611 O O . GLU A 1 83 ? -21.930 -13.281 2.395 1.00 35.91 83 GLU A O 1
#

pLDDT: mean 74.61, std 13.11, range [35.91, 93.5]